Protein AF-A0AAE0B246-F1 (afdb_monomer_lite)

Secondary structure (DSSP, 8-state):
---EE--B---TT--HHHHHHHHHHHHHHHHHTT-EEEEEEEEEEEEEEEEEEETTEEEEEEEEEEEEEEE-------

Sequence (78 aa):
MPLYDCMMLLKPNVRKEALMELVARFGKHVYTKNRVLIDIKSFGTVHLGYGIKKLDGRYFQWGPAIDPTTLIQRAQPR

Organism: NCBI:txid43782

Radius of gyration: 14.8 Å; chains: 1; bounding box: 37×21×38 Å

InterPro domains:
  IPR000529 Small ribosomal subunit protein bS6 [PF01250] (4-69)
  IPR014717 Translation elongation factor EF1B/small ribosomal subunit protein bS6 [G3DSA:3.30.70.60] (1-74)
  IPR035980 Small ribosomal subunit protein bS6 superfamily [SSF54995] (1-71)

Foldseek 3Di:
DDWDKDKDWAAQPDDVVVVVVVVVVVVVVCVVQQWDWDDKDKPAKDAAPFWDDDPVGTDRITGTIIIRRTGDDRNPDD

Structure (mmCIF, N/CA/C/O backbone):
data_AF-A0AAE0B246-F1
#
_entry.id   AF-A0AAE0B246-F1
#
loop_
_atom_site.group_PDB
_atom_site.id
_atom_site.type_symbol
_atom_site.label_atom_id
_atom_site.label_alt_id
_atom_site.label_comp_id
_atom_site.label_asym_id
_atom_site.label_entity_id
_atom_site.label_seq_id
_atom_site.pdbx_PDB_ins_code
_atom_site.Cartn_x
_atom_site.Cartn_y
_atom_site.Cartn_z
_atom_site.occupancy
_atom_site.B_iso_or_equiv
_atom_site.auth_seq_id
_atom_site.auth_comp_id
_atom_site.auth_asym_id
_atom_site.auth_atom_id
_atom_site.pdbx_PDB_model_num
ATOM 1 N N . MET A 1 1 ? -1.908 10.729 21.841 1.00 50.72 1 MET A N 1
ATOM 2 C CA . MET A 1 1 ? -1.773 9.340 21.334 1.00 50.72 1 MET A CA 1
ATOM 3 C C . MET A 1 1 ? -1.325 9.423 19.874 1.00 50.72 1 MET A C 1
ATOM 5 O O . MET A 1 1 ? -1.772 10.366 19.230 1.00 50.72 1 MET A O 1
ATOM 9 N N . PRO A 1 2 ? -0.419 8.560 19.373 1.00 71.88 2 PRO A N 1
ATOM 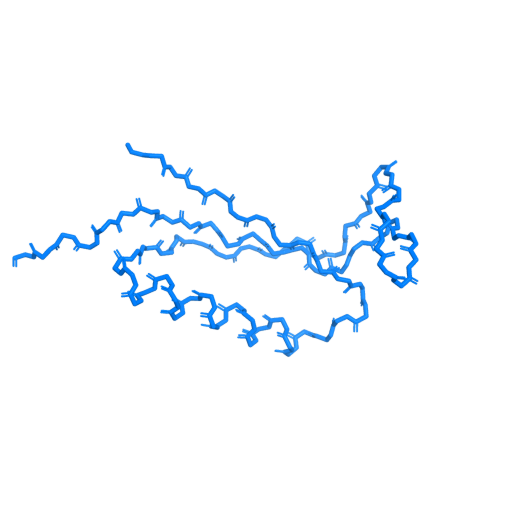10 C CA . PRO A 1 2 ? 0.239 8.800 18.087 1.00 7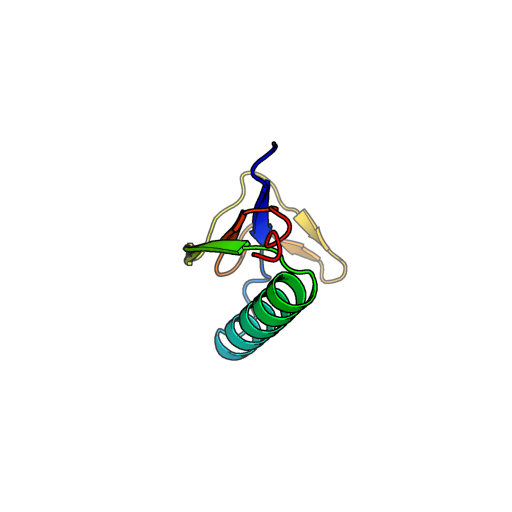1.88 2 PRO A CA 1
ATOM 11 C C . PRO A 1 2 ? -0.668 8.485 16.890 1.00 71.88 2 PRO A C 1
ATOM 13 O O . PRO A 1 2 ? -1.269 7.413 16.810 1.00 71.88 2 PRO A O 1
ATOM 16 N N . LEU A 1 3 ? -0.746 9.444 15.970 1.00 70.94 3 LEU A N 1
ATOM 17 C CA . LEU A 1 3 ? -1.279 9.271 14.624 1.00 70.94 3 LEU A CA 1
ATOM 18 C C . LEU A 1 3 ? -0.266 8.466 13.800 1.00 70.94 3 LEU A C 1
ATOM 20 O O . LEU A 1 3 ? 0.933 8.718 13.911 1.00 70.94 3 LEU A O 1
ATOM 24 N N . TYR A 1 4 ? -0.734 7.501 13.005 1.00 77.06 4 TYR A N 1
ATOM 25 C CA . TYR A 1 4 ? 0.142 6.719 12.138 1.00 77.06 4 TYR A CA 1
ATOM 26 C C . TYR A 1 4 ? -0.226 6.937 10.678 1.00 77.06 4 TYR A C 1
ATOM 28 O O . TYR A 1 4 ? -1.314 6.569 10.228 1.00 77.06 4 TYR A O 1
ATOM 36 N N . ASP A 1 5 ? 0.734 7.460 9.931 1.00 76.94 5 ASP A N 1
ATOM 37 C CA . ASP A 1 5 ? 0.665 7.513 8.482 1.00 76.94 5 ASP A CA 1
ATOM 38 C C . ASP A 1 5 ? 1.221 6.205 7.922 1.00 76.94 5 ASP A C 1
ATOM 40 O O . ASP A 1 5 ? 2.353 5.808 8.209 1.00 76.94 5 ASP A O 1
ATOM 44 N N . CYS A 1 6 ? 0.396 5.486 7.164 1.00 76.75 6 CYS A N 1
ATOM 45 C CA . CYS A 1 6 ? 0.829 4.297 6.449 1.00 76.75 6 CYS A CA 1
ATOM 46 C C . CYS A 1 6 ? 0.959 4.673 4.978 1.00 76.75 6 CYS A C 1
ATOM 48 O O . CYS A 1 6 ? -0.039 5.031 4.367 1.00 76.75 6 CYS A O 1
ATOM 50 N N . MET A 1 7 ? 2.172 4.591 4.426 1.00 81.25 7 MET A N 1
ATOM 51 C CA . MET A 1 7 ? 2.413 4.796 2.997 1.00 81.25 7 MET A CA 1
ATOM 52 C C . MET A 1 7 ? 2.582 3.447 2.300 1.00 81.25 7 MET A C 1
ATOM 54 O O . MET A 1 7 ? 3.451 2.647 2.666 1.00 81.25 7 MET A O 1
ATOM 58 N N . MET A 1 8 ? 1.760 3.182 1.287 1.00 79.19 8 MET A N 1
ATOM 59 C CA . MET A 1 8 ? 1.830 1.977 0.466 1.00 79.19 8 MET A CA 1
ATOM 60 C C . MET A 1 8 ? 2.426 2.298 -0.905 1.00 79.19 8 MET A C 1
ATOM 62 O O . MET A 1 8 ? 1.792 2.929 -1.748 1.00 79.19 8 MET A O 1
ATOM 66 N N . LEU A 1 9 ? 3.638 1.793 -1.149 1.00 83.81 9 LEU A N 1
ATOM 67 C CA . LEU A 1 9 ? 4.279 1.817 -2.464 1.00 83.81 9 LEU A CA 1
ATOM 68 C C . LEU A 1 9 ? 3.963 0.529 -3.225 1.00 83.81 9 LEU A C 1
ATOM 70 O O . LEU A 1 9 ? 4.323 -0.571 -2.794 1.00 83.81 9 LEU A O 1
ATOM 74 N N . LEU A 1 10 ? 3.321 0.668 -4.383 1.00 82.44 10 LEU A N 1
ATOM 75 C CA . LEU A 1 10 ? 2.918 -0.459 -5.222 1.00 82.44 10 LEU A CA 1
ATOM 76 C C . LEU A 1 10 ? 3.778 -0.601 -6.467 1.00 82.44 10 LEU A C 1
ATOM 78 O O . LEU A 1 10 ? 4.266 0.377 -7.026 1.00 82.44 10 LEU A O 1
ATOM 82 N N . LYS A 1 11 ? 3.966 -1.841 -6.923 1.00 85.06 11 LYS A N 1
ATOM 83 C CA . LYS A 1 11 ? 4.670 -2.089 -8.184 1.00 85.06 11 LYS A CA 1
ATOM 84 C C . LYS A 1 11 ? 3.884 -1.454 -9.344 1.00 85.06 11 LYS A C 1
ATOM 86 O O . LYS A 1 11 ? 2.654 -1.489 -9.322 1.00 85.06 11 LYS A O 1
ATOM 91 N N . PRO A 1 12 ? 4.564 -0.945 -10.385 1.00 79.00 12 PRO A N 1
ATOM 92 C CA . PRO A 1 12 ? 3.909 -0.260 -11.503 1.00 79.00 12 PRO A CA 1
ATOM 93 C C . PRO A 1 12 ? 2.952 -1.158 -12.300 1.00 79.00 12 PRO A C 1
ATOM 95 O O . PRO A 1 12 ? 2.007 -0.663 -12.898 1.00 79.00 12 PRO A O 1
ATOM 98 N N . ASN A 1 13 ? 3.158 -2.479 -12.275 1.00 82.06 13 ASN A N 1
ATOM 99 C CA . ASN A 1 13 ? 2.324 -3.441 -13.000 1.00 82.06 13 ASN A CA 1
ATOM 100 C C . ASN A 1 13 ? 1.066 -3.891 -12.224 1.00 82.06 13 ASN A C 1
ATOM 102 O O . ASN A 1 13 ? 0.352 -4.796 -12.651 1.00 82.06 13 ASN A O 1
ATOM 106 N N . VAL A 1 14 ? 0.809 -3.325 -11.039 1.00 83.44 14 VAL A N 1
ATOM 107 C CA . VAL A 1 14 ? -0.387 -3.657 -10.254 1.00 83.44 14 VAL A CA 1
ATOM 108 C C . VAL A 1 14 ? -1.580 -2.900 -10.823 1.00 83.44 14 VAL A C 1
ATOM 110 O O . VAL A 1 14 ? -1.553 -1.676 -10.945 1.00 83.44 14 VAL A O 1
ATOM 113 N N . ARG A 1 15 ? -2.644 -3.635 -11.154 1.00 84.94 15 ARG A N 1
ATOM 114 C CA . ARG A 1 15 ? -3.890 -3.041 -11.647 1.00 84.94 15 ARG A CA 1
ATOM 115 C C . ARG A 1 15 ? -4.610 -2.283 -10.531 1.00 84.94 15 ARG A C 1
ATOM 117 O O . ARG A 1 15 ? -4.535 -2.664 -9.360 1.00 84.94 15 ARG A O 1
ATOM 124 N N . LYS A 1 16 ? -5.345 -1.232 -10.897 1.00 80.38 16 LYS A N 1
ATOM 125 C CA . LYS A 1 16 ? -6.062 -0.374 -9.941 1.00 80.38 16 LYS A CA 1
ATOM 126 C C . LYS A 1 16 ? -7.140 -1.136 -9.166 1.00 80.38 16 LYS A C 1
ATOM 128 O O . LYS A 1 16 ? -7.374 -0.834 -8.001 1.00 80.38 16 LYS A O 1
ATOM 133 N N . GLU A 1 17 ? -7.754 -2.145 -9.774 1.00 85.44 17 GLU A N 1
ATOM 134 C CA . GLU A 1 17 ? -8.806 -2.953 -9.152 1.00 85.44 17 GLU A CA 1
ATOM 135 C C . GLU A 1 17 ? -8.249 -3.766 -7.975 1.00 85.44 17 GLU A C 1
ATOM 137 O O . GLU A 1 17 ? -8.808 -3.744 -6.881 1.00 85.44 17 GLU A O 1
ATOM 142 N N . ALA A 1 18 ? -7.087 -4.398 -8.168 1.00 86.81 18 ALA A N 1
ATOM 143 C CA . ALA A 1 18 ? -6.400 -5.151 -7.117 1.00 86.81 18 ALA A CA 1
ATOM 144 C C . ALA A 1 18 ? -5.946 -4.244 -5.960 1.00 86.81 18 ALA A C 1
ATOM 146 O O . ALA A 1 18 ? -5.922 -4.654 -4.799 1.00 86.81 18 ALA A O 1
ATOM 147 N N . LEU A 1 19 ? -5.606 -2.991 -6.270 1.00 84.06 19 LEU A N 1
ATOM 148 C CA . LEU A 1 19 ? -5.266 -1.982 -5.274 1.00 84.06 19 LEU A CA 1
ATOM 149 C C . LEU A 1 19 ? -6.485 -1.569 -4.440 1.00 84.06 19 LEU A C 1
ATOM 151 O O . LEU A 1 19 ? -6.402 -1.541 -3.214 1.00 84.06 19 LEU A O 1
ATOM 155 N N . MET A 1 20 ? 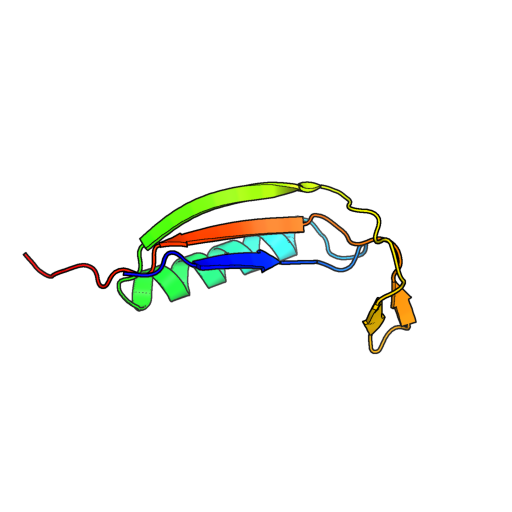-7.626 -1.313 -5.080 1.00 84.75 20 MET A N 1
ATOM 156 C CA . MET A 1 20 ? -8.869 -1.001 -4.369 1.00 84.75 20 MET A CA 1
ATOM 157 C C . MET A 1 20 ? -9.312 -2.152 -3.462 1.00 84.75 20 MET A C 1
ATOM 159 O O . MET A 1 20 ? -9.714 -1.918 -2.323 1.00 84.75 20 MET A O 1
ATOM 163 N N . GLU A 1 21 ? -9.167 -3.398 -3.916 1.00 90.25 21 GLU A N 1
ATOM 164 C CA . GLU A 1 21 ? -9.456 -4.574 -3.092 1.00 90.25 21 GLU A CA 1
ATOM 165 C C . GLU A 1 21 ? -8.535 -4.654 -1.860 1.00 90.25 21 GLU A C 1
ATOM 167 O O . GLU A 1 21 ? -8.991 -4.933 -0.746 1.00 90.25 21 GLU A O 1
ATOM 172 N N . LEU A 1 22 ? -7.242 -4.350 -2.023 1.00 87.56 22 LEU A N 1
ATOM 173 C CA . LEU A 1 22 ? -6.284 -4.310 -0.916 1.00 87.56 22 LEU A CA 1
ATOM 174 C C . LEU A 1 22 ? -6.654 -3.235 0.115 1.00 87.56 22 LEU A C 1
ATOM 176 O O . LEU A 1 22 ? -6.657 -3.514 1.317 1.00 87.56 22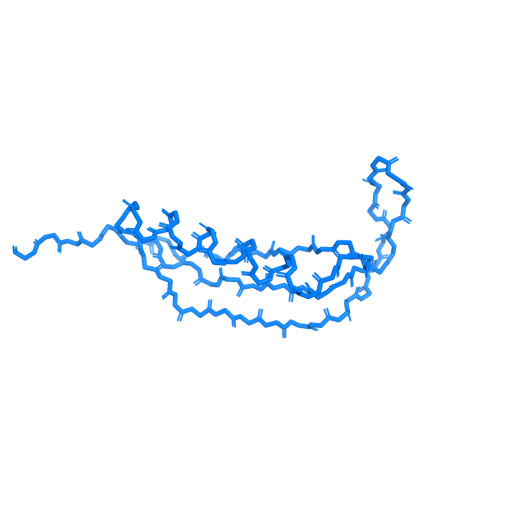 LEU A O 1
ATOM 180 N N . VAL A 1 23 ? -7.002 -2.032 -0.347 1.00 85.25 23 VAL A N 1
ATOM 181 C CA . VAL A 1 23 ? -7.430 -0.923 0.517 1.00 85.25 23 VAL A CA 1
ATOM 182 C C . VAL A 1 23 ? -8.728 -1.274 1.247 1.00 85.25 23 VAL A C 1
ATOM 184 O O . VAL A 1 23 ? -8.828 -1.047 2.452 1.00 85.25 23 VAL A O 1
ATOM 187 N N . ALA A 1 24 ? -9.691 -1.911 0.576 1.00 89.00 24 ALA A N 1
ATOM 188 C CA . ALA A 1 24 ? -10.933 -2.364 1.201 1.00 89.00 24 ALA A CA 1
ATOM 189 C C . ALA A 1 24 ? -10.677 -3.398 2.312 1.00 89.00 24 ALA A C 1
ATOM 191 O O . ALA A 1 24 ? -11.240 -3.309 3.408 1.00 89.00 24 ALA A O 1
ATOM 192 N N . ARG A 1 25 ? -9.773 -4.358 2.072 1.00 90.25 25 ARG A N 1
ATOM 193 C CA . ARG A 1 25 ? -9.359 -5.345 3.083 1.00 90.25 25 ARG A CA 1
ATOM 194 C C . ARG A 1 25 ? -8.635 -4.693 4.260 1.00 90.25 25 ARG A C 1
ATOM 196 O O . ARG A 1 25 ? -8.886 -5.072 5.405 1.00 90.25 25 ARG A O 1
ATOM 203 N N . PHE A 1 26 ? -7.777 -3.708 3.995 1.00 86.62 26 PHE A N 1
ATOM 204 C CA . PHE A 1 26 ? -7.117 -2.920 5.034 1.00 86.62 26 PHE A CA 1
ATOM 205 C C . PHE A 1 26 ? -8.138 -2.154 5.883 1.00 86.62 26 PHE A C 1
ATOM 207 O O . PHE A 1 26 ? -8.120 -2.271 7.107 1.00 86.62 26 PHE A O 1
ATOM 214 N N . GLY A 1 27 ? -9.087 -1.464 5.246 1.00 84.88 27 GLY A N 1
ATOM 215 C CA . GLY A 1 27 ? -10.168 -0.750 5.924 1.00 84.88 27 GLY A CA 1
ATOM 216 C C . GLY A 1 27 ? -10.999 -1.668 6.823 1.00 84.88 27 GLY A C 1
ATOM 217 O O . GLY A 1 27 ? -11.218 -1.350 7.992 1.00 84.88 27 GLY A O 1
ATOM 218 N N . LYS A 1 28 ? -11.370 -2.862 6.338 1.00 89.44 28 LYS A N 1
ATOM 219 C CA . LYS A 1 28 ? -12.076 -3.872 7.147 1.00 89.44 28 LYS A CA 1
ATOM 220 C C . LYS A 1 28 ? -11.259 -4.303 8.368 1.00 89.44 28 LYS A C 1
ATOM 222 O O . LYS A 1 28 ? -11.807 -4.424 9.463 1.00 89.44 28 LYS A O 1
ATOM 227 N N . HIS A 1 29 ? -9.955 -4.518 8.208 1.00 87.00 29 HIS A N 1
ATOM 228 C CA . HIS A 1 29 ? -9.064 -4.903 9.310 1.00 87.00 29 HIS A CA 1
ATOM 229 C C . HIS A 1 29 ? -8.909 -3.802 10.364 1.00 87.00 29 HIS A C 1
ATOM 231 O O . HIS A 1 29 ? -8.913 -4.090 11.560 1.00 87.00 29 HIS A O 1
ATOM 237 N N . VAL A 1 30 ? -8.805 -2.542 9.933 1.00 84.31 30 VAL A N 1
ATOM 238 C CA . VAL A 1 30 ? -8.764 -1.366 10.817 1.00 84.31 30 VAL A CA 1
ATOM 239 C C . VAL A 1 30 ? -10.076 -1.257 11.596 1.00 84.31 30 VAL A C 1
ATOM 241 O O . VAL A 1 30 ? -10.050 -1.202 12.826 1.00 84.31 30 VAL A O 1
ATOM 244 N N . TYR A 1 31 ? -11.211 -1.347 10.899 1.00 83.69 31 TYR A N 1
ATOM 245 C CA . TYR A 1 31 ? -12.542 -1.291 11.502 1.00 83.69 31 TYR A CA 1
ATOM 246 C C . TYR A 1 31 ? -12.767 -2.408 12.534 1.00 83.69 31 TYR A C 1
ATOM 248 O O . TYR A 1 31 ? -13.196 -2.143 13.654 1.00 83.69 31 TYR A O 1
ATOM 256 N N . THR A 1 32 ? -12.382 -3.647 12.206 1.00 87.06 32 THR A N 1
ATOM 257 C CA . THR A 1 32 ? -12.529 -4.815 13.103 1.00 87.06 32 THR A CA 1
ATOM 258 C C . THR A 1 32 ? -11.697 -4.678 14.381 1.00 87.06 32 THR A C 1
ATOM 260 O O . THR A 1 32 ? -12.043 -5.236 15.416 1.00 87.06 32 THR A O 1
ATOM 263 N N . LYS A 1 33 ? -10.592 -3.926 14.336 1.00 85.44 33 LYS A N 1
ATOM 264 C CA . LYS A 1 33 ? -9.750 -3.646 15.509 1.00 85.44 33 LYS A CA 1
ATOM 265 C C . LYS A 1 33 ? -10.202 -2.411 16.290 1.00 85.44 33 LYS A C 1
ATOM 267 O O . LYS A 1 33 ? -9.414 -1.895 17.088 1.00 85.44 33 LYS A O 1
ATOM 272 N N . ASN A 1 34 ? -11.421 -1.929 16.038 1.00 79.25 34 ASN A N 1
ATOM 273 C CA . ASN A 1 34 ? -11.969 -0.697 16.594 1.00 79.25 34 ASN A CA 1
ATOM 274 C C . ASN A 1 34 ? -11.023 0.482 16.355 1.00 79.25 34 ASN A C 1
ATOM 276 O O . ASN A 1 34 ? -10.867 1.300 17.247 1.00 79.25 34 ASN A O 1
ATOM 280 N N . ARG A 1 35 ? -10.335 0.537 15.209 1.00 79.38 35 ARG A N 1
ATOM 281 C CA . ARG A 1 35 ? -9.486 1.671 14.821 1.00 79.38 35 ARG A CA 1
ATOM 282 C C . ARG A 1 35 ? -10.241 2.568 13.853 1.00 79.38 35 ARG A C 1
ATOM 284 O O . ARG A 1 35 ? -11.204 2.137 13.224 1.00 79.38 35 ARG A O 1
ATOM 291 N N . VAL A 1 36 ? -9.793 3.808 13.733 1.00 80.31 36 VAL A N 1
ATOM 292 C CA . VAL A 1 36 ? -10.426 4.822 12.893 1.00 80.31 36 VAL A CA 1
ATOM 293 C C . VAL A 1 36 ? -9.531 5.085 11.678 1.00 80.31 36 VAL A C 1
ATOM 295 O O . VAL A 1 36 ? -8.308 5.071 11.759 1.00 80.31 36 VAL A O 1
ATOM 298 N N . LEU A 1 37 ? -10.126 5.274 10.510 1.00 80.31 37 LEU A N 1
ATOM 299 C CA . LEU A 1 37 ? -9.412 5.708 9.311 1.00 80.31 37 LEU A CA 1
ATOM 300 C C . LEU A 1 37 ? -9.779 7.176 9.084 1.00 80.31 37 LEU A C 1
ATOM 302 O O . LEU A 1 37 ? -10.963 7.495 9.156 1.00 80.31 37 LEU A O 1
ATOM 306 N N . ILE A 1 38 ? -8.797 8.060 8.878 1.00 82.06 38 ILE A N 1
ATOM 307 C CA . ILE A 1 38 ? -9.090 9.489 8.643 1.00 82.06 38 ILE A CA 1
ATOM 308 C C . ILE A 1 38 ? -9.315 9.729 7.166 1.00 82.06 38 ILE A C 1
ATOM 310 O O . ILE A 1 38 ? -10.318 10.312 6.772 1.00 82.06 38 ILE A O 1
ATOM 314 N N . ASP A 1 39 ? -8.329 9.322 6.375 1.00 80.81 39 ASP A N 1
ATOM 315 C CA . ASP A 1 39 ? -8.194 9.759 5.001 1.00 80.81 39 ASP A CA 1
ATOM 316 C C . ASP A 1 39 ? -7.430 8.713 4.193 1.00 80.81 39 ASP A C 1
ATOM 318 O O . ASP A 1 39 ? -6.645 7.930 4.733 1.00 80.81 39 ASP A O 1
ATOM 322 N N . ILE A 1 40 ? -7.685 8.689 2.892 1.00 81.94 40 ILE A N 1
ATOM 323 C CA . ILE A 1 40 ? -6.997 7.839 1.930 1.00 81.94 40 ILE A CA 1
ATOM 324 C C . ILE A 1 40 ? -6.632 8.723 0.745 1.00 81.94 40 ILE A C 1
ATOM 326 O O . ILE A 1 40 ? -7.490 9.070 -0.067 1.00 81.94 40 ILE A O 1
ATOM 330 N N . LYS A 1 41 ? -5.349 9.063 0.617 1.00 82.50 41 LYS A N 1
ATOM 331 C CA . LYS A 1 41 ? -4.846 9.871 -0.501 1.00 82.50 41 LYS A CA 1
ATOM 332 C C . LYS A 1 41 ? -4.088 9.010 -1.495 1.00 82.50 41 LYS A C 1
ATOM 334 O O . LYS A 1 41 ? -3.332 8.129 -1.103 1.00 82.50 41 LYS A O 1
ATOM 339 N N . SER A 1 42 ? -4.257 9.287 -2.786 1.00 81.19 42 SER A N 1
ATOM 340 C CA . SER A 1 42 ? -3.471 8.661 -3.854 1.00 81.19 42 SER A CA 1
ATOM 341 C C . SER A 1 42 ? -2.561 9.687 -4.528 1.00 81.19 42 SER A C 1
ATOM 343 O O . SER A 1 42 ? -3.054 10.691 -5.037 1.00 81.19 42 SER A O 1
ATOM 345 N N . PHE A 1 43 ? -1.262 9.404 -4.602 1.00 78.69 43 PHE A N 1
ATOM 346 C CA . PHE A 1 43 ? -0.239 10.292 -5.174 1.00 78.69 43 PHE A CA 1
ATOM 347 C C . PHE A 1 43 ? 0.148 9.936 -6.616 1.00 78.69 43 PHE A C 1
ATOM 349 O O . PHE A 1 43 ? 0.971 10.613 -7.227 1.00 78.69 43 PHE A O 1
ATOM 356 N N . GLY A 1 44 ? -0.460 8.895 -7.191 1.00 78.69 44 GLY A N 1
ATOM 357 C CA . GLY A 1 44 ? -0.155 8.458 -8.552 1.00 78.69 44 GLY A CA 1
ATOM 358 C C . GLY A 1 44 ? 1.258 7.881 -8.674 1.00 78.69 44 GLY A C 1
ATOM 359 O O . GLY A 1 44 ? 1.797 7.327 -7.717 1.00 78.69 44 GLY A O 1
ATOM 360 N N . THR A 1 45 ? 1.827 7.945 -9.875 1.00 82.94 45 THR A N 1
ATOM 361 C CA . THR A 1 45 ? 3.131 7.347 -10.176 1.00 82.94 45 THR A CA 1
ATOM 362 C C . THR A 1 45 ? 4.260 8.204 -9.613 1.00 82.94 45 THR A C 1
ATOM 364 O O . THR A 1 45 ? 4.441 9.347 -10.031 1.00 82.94 45 THR A O 1
ATOM 367 N N . VAL A 1 46 ? 5.052 7.636 -8.704 1.00 84.19 46 VAL A N 1
ATOM 368 C CA . VAL A 1 46 ? 6.154 8.341 -8.035 1.00 84.19 46 VAL A CA 1
ATOM 369 C C . VAL A 1 46 ? 7.497 7.806 -8.531 1.00 84.19 46 VAL A C 1
ATOM 371 O O . VAL A 1 46 ? 7.732 6.594 -8.577 1.00 84.19 46 VAL A O 1
ATOM 374 N N . HIS A 1 47 ? 8.393 8.722 -8.900 1.00 84.81 47 HIS A N 1
ATOM 375 C CA . HIS A 1 47 ? 9.783 8.409 -9.231 1.00 84.81 47 HIS A CA 1
ATOM 376 C C . HIS A 1 47 ? 10.627 8.435 -7.957 1.00 84.81 47 HIS A C 1
ATOM 378 O O . HIS A 1 47 ? 10.549 9.381 -7.175 1.00 84.81 47 HIS A O 1
ATOM 384 N N . LEU A 1 48 ? 11.432 7.398 -7.739 1.00 84.31 48 LEU A N 1
ATOM 385 C CA . LEU A 1 48 ? 12.319 7.324 -6.585 1.00 84.31 48 LEU A CA 1
ATOM 386 C C . LEU A 1 48 ? 13.703 7.875 -6.909 1.00 84.31 48 LEU A C 1
ATOM 388 O O . LEU A 1 48 ? 14.230 7.652 -7.995 1.00 84.31 48 LEU A O 1
ATOM 392 N N . GLY A 1 49 ? 14.340 8.487 -5.909 1.00 87.00 49 GLY A N 1
ATOM 393 C CA . GLY A 1 49 ? 15.742 8.909 -6.002 1.00 87.00 49 GLY A CA 1
ATOM 394 C C . GLY A 1 49 ? 16.738 7.745 -6.098 1.00 87.00 49 GLY A C 1
ATOM 395 O O . GLY A 1 49 ? 17.892 7.954 -6.457 1.00 87.00 49 GLY A O 1
ATOM 396 N N . TYR A 1 50 ? 16.309 6.516 -5.791 1.00 89.56 50 TYR A N 1
ATOM 397 C CA . TYR A 1 50 ? 17.120 5.308 -5.924 1.00 89.56 50 TYR A CA 1
ATOM 398 C C . TYR A 1 50 ? 16.260 4.079 -6.241 1.00 89.56 50 TYR A C 1
ATOM 400 O O . TYR A 1 50 ? 15.070 4.019 -5.930 1.00 89.56 50 TYR A O 1
ATOM 408 N N . GLY A 1 51 ? 16.874 3.068 -6.858 1.00 86.69 51 GLY A N 1
ATOM 409 C CA . GLY A 1 51 ? 16.191 1.830 -7.227 1.00 86.69 51 GLY A CA 1
ATOM 410 C C . GLY A 1 51 ? 16.012 0.889 -6.036 1.00 86.69 51 GLY A C 1
ATOM 411 O O . GLY A 1 51 ? 16.995 0.373 -5.502 1.00 86.69 51 GLY A O 1
ATOM 412 N N . ILE A 1 52 ? 14.768 0.596 -5.655 1.00 89.88 52 ILE A N 1
ATOM 413 C CA . ILE A 1 52 ? 14.468 -0.394 -4.610 1.00 89.88 52 ILE A CA 1
ATOM 414 C C . ILE A 1 52 ? 14.569 -1.799 -5.206 1.00 89.88 52 ILE A C 1
ATOM 416 O O . ILE A 1 52 ? 13.891 -2.123 -6.183 1.00 89.88 52 ILE A O 1
ATOM 420 N N . LYS A 1 53 ? 15.381 -2.663 -4.589 1.00 89.75 53 LYS A N 1
ATOM 421 C CA . LYS A 1 53 ? 15.501 -4.074 -4.977 1.00 89.75 53 LYS A CA 1
ATOM 422 C C . LYS A 1 53 ? 14.332 -4.889 -4.409 1.00 89.75 53 LYS A C 1
ATOM 424 O O . LYS A 1 53 ? 14.107 -4.913 -3.201 1.00 89.75 53 LYS A O 1
ATOM 429 N N . LYS A 1 54 ? 13.606 -5.579 -5.285 1.00 87.50 54 LYS A N 1
ATOM 430 C CA . LYS A 1 54 ? 12.617 -6.617 -4.964 1.00 87.50 54 LYS A CA 1
ATOM 431 C C . LYS A 1 54 ? 13.021 -7.930 -5.643 1.00 87.50 54 LYS A C 1
ATOM 433 O O . LYS A 1 54 ? 14.013 -7.970 -6.366 1.00 87.50 54 LYS A O 1
ATOM 438 N N . LEU A 1 55 ? 12.247 -8.990 -5.401 1.00 87.19 55 LEU A N 1
ATOM 439 C CA . LEU A 1 55 ? 12.448 -10.307 -6.022 1.00 87.19 55 LEU A CA 1
ATOM 440 C C . LEU A 1 55 ? 12.505 -10.225 -7.557 1.00 87.19 55 LEU A C 1
ATOM 442 O O . LEU A 1 55 ? 13.370 -10.836 -8.167 1.00 87.19 55 LEU A O 1
ATOM 446 N N . ASP A 1 56 ? 11.652 -9.392 -8.149 1.00 82.00 56 ASP A N 1
ATOM 447 C CA . ASP A 1 56 ? 11.496 -9.283 -9.605 1.00 82.00 56 ASP A CA 1
ATOM 448 C C . ASP A 1 56 ? 12.518 -8.339 -10.274 1.00 82.00 56 ASP A C 1
ATOM 450 O O . ASP A 1 56 ? 12.519 -8.197 -11.493 1.00 82.00 56 ASP A O 1
ATOM 454 N N . GLY A 1 57 ? 13.363 -7.644 -9.499 1.00 86.44 57 GLY A N 1
ATOM 455 C CA . GLY A 1 57 ? 14.333 -6.682 -10.031 1.00 86.44 57 GLY A CA 1
ATOM 456 C C . GLY A 1 57 ? 14.469 -5.398 -9.211 1.00 86.44 57 GLY A C 1
ATOM 457 O O . GLY A 1 57 ? 14.025 -5.309 -8.063 1.00 86.44 57 GLY A O 1
ATOM 458 N N . ARG A 1 58 ? 15.129 -4.386 -9.792 1.00 87.00 58 ARG A N 1
ATOM 459 C CA . ARG A 1 58 ? 15.261 -3.043 -9.200 1.00 87.00 58 ARG A CA 1
ATOM 460 C C . ARG A 1 58 ? 14.248 -2.088 -9.823 1.00 87.00 58 ARG A C 1
ATOM 462 O O . ARG A 1 58 ? 14.215 -1.936 -11.038 1.00 87.00 58 ARG A O 1
ATOM 469 N N . TYR A 1 59 ? 13.471 -1.421 -8.977 1.00 85.69 59 TYR A N 1
ATOM 470 C CA . TYR A 1 59 ? 12.417 -0.497 -9.387 1.00 85.69 59 TYR A CA 1
ATOM 471 C C . TYR A 1 59 ? 12.783 0.936 -9.015 1.00 85.69 59 TYR A C 1
ATOM 473 O O . TYR A 1 59 ? 12.934 1.252 -7.834 1.00 85.69 59 TYR A O 1
ATOM 481 N N . PHE A 1 60 ? 12.898 1.790 -10.030 1.00 84.06 60 PHE A N 1
ATOM 482 C CA . PHE A 1 60 ? 13.141 3.233 -9.897 1.00 84.06 60 PHE A CA 1
ATOM 483 C C . PHE A 1 60 ? 11.845 4.053 -9.963 1.00 84.06 60 PHE A C 1
ATOM 485 O O . PHE A 1 60 ? 11.818 5.218 -9.582 1.00 84.06 60 PHE A O 1
ATOM 492 N N . GLN A 1 61 ? 10.758 3.426 -10.409 1.00 81.38 61 GLN A N 1
ATOM 493 C CA . GLN A 1 61 ? 9.423 3.999 -10.472 1.00 81.38 61 GLN A CA 1
ATOM 494 C C . GLN A 1 61 ? 8.457 3.053 -9.764 1.00 81.38 61 GLN A C 1
ATOM 496 O O . GLN A 1 61 ? 8.503 1.836 -9.975 1.00 81.38 61 GLN A O 1
ATOM 501 N N . TRP A 1 62 ? 7.603 3.614 -8.915 1.00 76.19 62 TRP A N 1
ATOM 502 C CA . TRP A 1 62 ? 6.533 2.879 -8.250 1.00 76.19 62 TRP A CA 1
ATOM 503 C C . TRP A 1 62 ? 5.191 3.336 -8.816 1.00 76.19 62 TRP A C 1
ATOM 505 O O . TRP A 1 62 ? 5.036 4.482 -9.239 1.00 76.19 62 TRP A O 1
ATOM 515 N N . GLY A 1 63 ? 4.250 2.394 -8.883 1.00 68.94 63 GLY A N 1
ATOM 516 C CA . GLY A 1 63 ? 2.860 2.633 -9.257 1.00 68.94 63 GLY A CA 1
ATOM 517 C C . GLY A 1 63 ? 2.146 3.543 -8.251 1.00 68.94 63 GLY A C 1
ATOM 518 O O . GLY A 1 63 ? 2.813 4.186 -7.443 1.00 68.94 63 GLY A O 1
ATOM 519 N N . PRO A 1 64 ? 0.801 3.604 -8.275 1.00 65.19 64 PRO A N 1
ATOM 520 C CA . PRO A 1 64 ? 0.046 4.553 -7.465 1.00 65.19 64 PRO A CA 1
ATOM 521 C C . PRO A 1 64 ? 0.429 4.426 -5.990 1.00 65.19 64 PRO A C 1
ATOM 523 O O . PRO A 1 64 ? 0.110 3.417 -5.362 1.00 65.19 64 PRO A O 1
ATOM 526 N N . ALA A 1 65 ? 1.133 5.418 -5.448 1.00 65.06 65 ALA A N 1
ATOM 527 C CA . ALA A 1 65 ? 1.369 5.487 -4.015 1.00 65.06 65 ALA A CA 1
ATOM 528 C C . ALA A 1 65 ? 0.043 5.856 -3.344 1.00 65.06 65 ALA A C 1
ATOM 530 O O . ALA A 1 65 ? -0.623 6.803 -3.774 1.00 65.06 65 ALA A O 1
ATOM 531 N N . ILE A 1 66 ? -0.370 5.075 -2.348 1.00 66.75 66 ILE A N 1
ATOM 532 C CA . ILE A 1 66 ? -1.551 5.381 -1.538 1.00 66.75 66 ILE A CA 1
ATOM 533 C C . ILE A 1 66 ? -1.104 5.571 -0.103 1.00 66.75 66 ILE A C 1
ATOM 535 O O . ILE A 1 66 ? -0.475 4.676 0.460 1.00 66.75 66 ILE A O 1
ATOM 539 N N . ASP A 1 67 ? -1.518 6.681 0.492 1.00 58.53 67 ASP A N 1
ATOM 540 C CA . ASP A 1 67 ? -1.380 6.919 1.919 1.00 58.53 67 ASP A CA 1
ATOM 541 C C . ASP A 1 67 ? -2.759 6.804 2.572 1.00 58.53 67 ASP A C 1
ATOM 543 O O . ASP A 1 67 ? -3.530 7.771 2.585 1.00 58.53 67 ASP A O 1
ATOM 547 N N . PRO A 1 68 ? -3.131 5.617 3.089 1.00 59.72 68 PRO A N 1
ATOM 548 C CA . PRO A 1 68 ? -4.194 5.516 4.073 1.00 59.72 68 PRO A CA 1
ATOM 549 C C . PRO A 1 68 ? -3.712 6.111 5.405 1.00 59.72 68 PRO A C 1
ATOM 551 O O . PRO A 1 68 ? -3.064 5.450 6.226 1.00 59.72 68 PRO A O 1
ATOM 554 N N . THR A 1 69 ? -4.053 7.372 5.647 1.00 56.69 69 THR A N 1
ATOM 555 C CA . THR A 1 69 ? -3.887 8.029 6.944 1.00 56.69 69 THR A CA 1
ATOM 556 C C . THR A 1 69 ? -4.741 7.292 7.981 1.00 56.69 69 THR A C 1
ATOM 558 O O . THR A 1 69 ? -5.978 7.342 7.970 1.00 56.69 69 THR A O 1
ATOM 561 N N . THR A 1 70 ? -4.084 6.562 8.886 1.00 55.06 70 THR A N 1
ATOM 562 C CA . THR A 1 70 ? -4.744 5.650 9.826 1.00 55.06 70 THR A CA 1
ATOM 563 C C . THR A 1 70 ? -4.779 6.261 11.233 1.00 55.06 70 THR A C 1
ATOM 565 O O . THR A 1 70 ? -3.755 6.408 11.901 1.00 55.06 70 THR A O 1
ATOM 568 N N . LEU A 1 71 ? -5.974 6.579 11.740 1.00 51.16 71 LEU A N 1
ATOM 569 C CA . LEU A 1 71 ? -6.191 7.060 13.110 1.00 51.16 71 LEU A CA 1
ATOM 570 C C . LEU A 1 71 ? -6.281 5.868 14.077 1.00 51.16 71 LEU A C 1
ATOM 572 O O . LEU A 1 71 ? -7.310 5.214 14.259 1.00 51.16 71 LEU A O 1
ATOM 576 N N . ILE A 1 72 ? -5.185 5.564 14.763 1.00 55.03 72 ILE A N 1
ATOM 577 C CA . ILE A 1 72 ? -5.193 4.517 15.788 1.00 55.03 72 ILE A CA 1
ATOM 578 C C . ILE A 1 72 ? -5.771 5.089 17.095 1.00 55.03 72 ILE A C 1
ATOM 580 O O . ILE A 1 72 ? -5.042 5.490 17.996 1.00 55.03 72 ILE A O 1
ATOM 584 N N . GLN A 1 73 ? -7.098 5.084 17.221 1.00 48.41 73 GLN A N 1
ATOM 585 C CA . GLN A 1 73 ? -7.796 5.080 18.512 1.00 48.41 73 GLN A CA 1
ATOM 586 C C . GLN A 1 73 ? -8.660 3.831 18.602 1.00 48.41 73 GLN A C 1
ATOM 588 O O . GLN A 1 73 ? -9.321 3.505 17.628 1.00 48.41 73 GLN A O 1
ATOM 593 N N . ARG A 1 74 ? -8.674 3.166 19.768 1.00 48.72 74 ARG A N 1
ATOM 594 C CA . ARG A 1 74 ? -9.775 2.270 20.151 1.00 48.72 74 ARG A CA 1
ATOM 595 C C . ARG A 1 74 ? -11.061 3.095 20.083 1.00 48.72 74 ARG A C 1
ATOM 597 O O . ARG A 1 74 ? -11.136 4.109 20.771 1.00 48.72 74 ARG A O 1
ATOM 604 N N . ALA A 1 75 ? -12.054 2.658 19.314 1.00 53.03 75 ALA A N 1
ATOM 605 C CA . ALA A 1 75 ? -13.424 3.117 19.466 1.00 53.03 75 ALA A CA 1
ATOM 606 C C . ALA A 1 75 ? -13.810 2.843 20.924 1.00 53.03 75 ALA A C 1
ATOM 608 O O . ALA A 1 75 ? -13.970 1.688 21.319 1.00 53.03 75 ALA A O 1
ATOM 609 N N . GLN A 1 76 ? -13.813 3.896 21.740 1.00 49.78 76 GLN A N 1
ATOM 610 C CA . GLN A 1 76 ? -14.278 3.832 23.116 1.00 49.78 76 GLN A CA 1
ATOM 611 C C . GLN A 1 76 ? -15.742 3.378 23.060 1.00 49.78 76 GLN A C 1
ATOM 613 O O . GLN A 1 76 ? -16.527 4.018 22.351 1.00 49.78 76 GLN A O 1
ATOM 618 N N . PRO A 1 77 ? -16.116 2.268 23.717 1.00 51.38 77 PRO A N 1
ATOM 619 C CA . PRO A 1 77 ? -17.523 1.953 23.891 1.00 51.38 77 PRO A CA 1
ATOM 620 C C . PRO A 1 77 ? -18.146 3.088 24.715 1.00 51.38 77 PRO A C 1
ATOM 622 O O . PRO A 1 77 ? -17.594 3.473 25.746 1.00 51.38 77 PRO A O 1
ATOM 625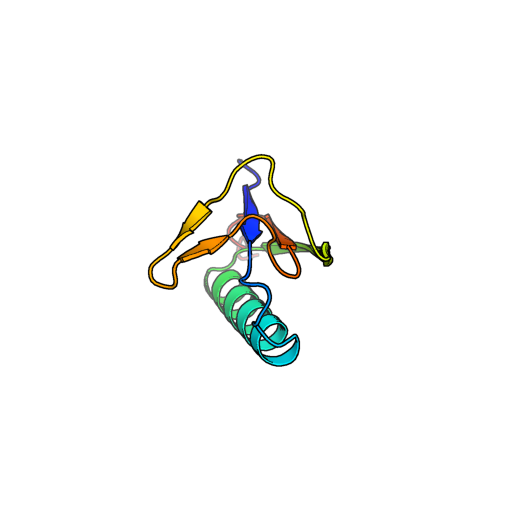 N N . ARG A 1 78 ? -19.227 3.673 24.193 1.00 50.16 78 ARG A N 1
ATOM 626 C CA . ARG A 1 78 ? -20.109 4.545 24.976 1.00 50.16 78 ARG A CA 1
ATOM 627 C C . ARG A 1 78 ? -20.816 3.735 26.050 1.00 50.16 78 ARG A C 1
ATOM 629 O O . ARG A 1 78 ? -21.141 2.564 25.751 1.00 50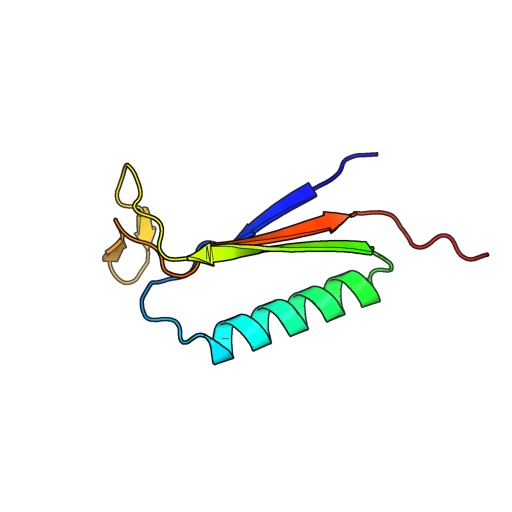.16 78 ARG A O 1
#

pLDDT: mean 77.47, std 12.26, range [48.41, 90.25]